Protein AF-A0A532EJI1-F1 (afdb_monomer_lite)

Foldseek 3Di:
DPPPVVVVCVVQVWDWDDDPVDPDIDTHHPPCPDDDDPVVVVVVVVVVVVVVCVVVVVPPPDD

Radius of gyration: 19.8 Å; chains: 1; bounding box: 48×28×42 Å

Sequence (63 aa):
MPKDMDAYKNKMELVETIDPEIDKPVFRRPGFEGIKTLGEIDERIATFIRKAREDKDLTRAEL

Structure (mmCIF, N/CA/C/O backbone):
data_AF-A0A532EJI1-F1
#
_entry.id   AF-A0A532EJI1-F1
#
loop_
_atom_site.group_PDB
_atom_site.id
_atom_site.type_symbol
_atom_site.label_atom_id
_atom_site.label_alt_id
_atom_site.label_comp_id
_atom_site.label_asym_id
_atom_site.label_entity_id
_atom_site.label_seq_id
_atom_site.pdbx_PDB_ins_code
_atom_site.Cartn_x
_atom_site.Cartn_y
_atom_site.Cartn_z
_atom_site.occupancy
_atom_site.B_iso_or_equiv
_atom_site.auth_seq_id
_atom_site.auth_comp_id
_atom_site.auth_asym_id
_atom_site.auth_atom_id
_atom_site.pdbx_PDB_model_num
ATOM 1 N N . MET A 1 1 ? 25.521 -18.752 -6.286 1.00 47.62 1 MET A N 1
ATOM 2 C CA . MET A 1 1 ? 24.701 -19.137 -7.455 1.00 47.62 1 MET A CA 1
ATOM 3 C C . MET A 1 1 ? 24.078 -17.872 -8.019 1.00 47.62 1 MET A C 1
ATOM 5 O O . MET A 1 1 ? 23.505 -17.138 -7.215 1.00 47.62 1 MET A O 1
ATOM 9 N N . PRO A 1 2 ? 24.177 -17.576 -9.326 1.00 51.75 2 PRO A N 1
ATOM 10 C CA . PRO A 1 2 ? 23.281 -16.598 -9.931 1.00 51.75 2 PRO A CA 1
ATOM 11 C C . PRO A 1 2 ? 21.864 -17.142 -9.731 1.00 51.75 2 PRO A C 1
ATOM 13 O O . PRO A 1 2 ? 21.580 -18.266 -10.142 1.00 51.75 2 PRO A O 1
ATOM 16 N N . LYS A 1 3 ? 21.008 -16.423 -8.998 1.00 68.75 3 LYS A N 1
ATOM 17 C CA . LYS A 1 3 ? 19.586 -16.771 -8.956 1.00 68.75 3 LYS A CA 1
ATOM 18 C C . LYS A 1 3 ? 19.066 -16.566 -10.371 1.00 68.75 3 LYS A C 1
ATOM 20 O O . LYS A 1 3 ? 19.260 -15.486 -10.921 1.00 68.75 3 LYS A O 1
ATOM 25 N N . ASP A 1 4 ? 18.452 -17.592 -10.945 1.00 88.31 4 ASP A N 1
ATOM 26 C CA . ASP A 1 4 ? 17.662 -17.431 -12.159 1.00 88.31 4 ASP A CA 1
ATOM 27 C C . ASP A 1 4 ? 16.537 -16.435 -11.844 1.00 88.31 4 ASP A C 1
ATOM 29 O O . ASP A 1 4 ? 15.567 -16.740 -11.142 1.00 88.31 4 ASP A O 1
ATOM 33 N N . MET A 1 5 ? 16.752 -15.191 -12.265 1.00 85.56 5 MET A N 1
ATOM 34 C CA . MET A 1 5 ? 15.861 -14.084 -11.955 1.00 85.56 5 MET A CA 1
ATOM 35 C C . MET A 1 5 ? 14.548 -14.211 -12.713 1.00 85.56 5 MET A C 1
ATOM 37 O O . MET A 1 5 ? 13.532 -13.738 -12.212 1.00 85.56 5 MET A O 1
ATOM 41 N N . ASP A 1 6 ? 14.538 -14.876 -13.865 1.00 88.81 6 ASP A N 1
AT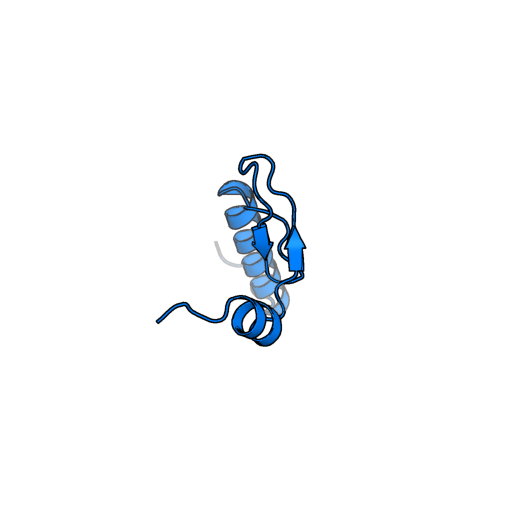OM 42 C CA . ASP A 1 6 ? 13.330 -15.052 -14.663 1.00 88.81 6 ASP A CA 1
ATOM 43 C C . ASP A 1 6 ? 12.461 -16.162 -14.074 1.00 88.81 6 ASP A C 1
ATOM 45 O O . ASP A 1 6 ? 11.259 -15.963 -13.884 1.00 88.81 6 ASP A O 1
ATOM 49 N N . ALA A 1 7 ? 13.068 -17.263 -13.618 1.00 91.56 7 ALA A N 1
ATOM 50 C CA . ALA A 1 7 ? 12.364 -18.256 -12.808 1.00 91.56 7 ALA A CA 1
ATOM 51 C C . ALA A 1 7 ? 11.771 -17.637 -11.530 1.00 91.56 7 ALA A C 1
ATOM 53 O O . ALA A 1 7 ? 10.646 -17.961 -11.145 1.00 91.56 7 ALA A O 1
ATOM 54 N N . TYR A 1 8 ? 12.494 -16.721 -10.877 1.00 90.06 8 TYR A N 1
ATOM 55 C CA . TYR A 1 8 ? 11.997 -16.036 -9.682 1.00 90.06 8 TYR A CA 1
ATOM 56 C C . TYR A 1 8 ? 10.838 -15.074 -9.982 1.00 90.06 8 TYR A C 1
ATOM 58 O O . TYR A 1 8 ? 9.834 -15.113 -9.268 1.00 90.06 8 TYR A O 1
ATOM 66 N N . LYS A 1 9 ? 10.945 -14.243 -11.030 1.00 91.75 9 LYS A N 1
ATOM 67 C CA . LYS A 1 9 ? 9.873 -13.327 -11.462 1.00 91.75 9 LYS A CA 1
ATOM 68 C C . LYS A 1 9 ? 8.597 -14.093 -11.786 1.00 91.75 9 LYS A C 1
ATOM 70 O O . LYS A 1 9 ? 7.547 -13.744 -11.260 1.00 91.75 9 LYS A O 1
ATOM 75 N N . ASN A 1 10 ? 8.714 -15.168 -12.566 1.00 91.75 10 ASN A N 1
ATOM 76 C CA . ASN A 1 10 ? 7.581 -16.007 -12.951 1.00 91.75 10 ASN A CA 1
ATOM 77 C C . ASN A 1 10 ? 6.952 -16.693 -11.736 1.00 91.75 10 ASN A C 1
ATOM 79 O O . ASN A 1 10 ? 5.742 -16.628 -11.550 1.00 91.75 10 ASN A O 1
ATOM 83 N N . LYS A 1 11 ? 7.768 -17.291 -10.856 1.00 93.94 11 LYS A N 1
ATOM 84 C CA . LYS A 1 11 ? 7.282 -17.944 -9.631 1.00 93.94 11 LYS A CA 1
ATOM 85 C C . LYS A 1 11 ? 6.528 -16.988 -8.702 1.00 93.94 11 LYS A C 1
ATOM 87 O O . LYS A 1 11 ? 5.633 -17.419 -7.983 1.00 93.94 11 LYS A O 1
ATOM 92 N N . MET A 1 12 ? 6.942 -15.726 -8.656 1.00 93.25 12 MET A N 1
ATOM 93 C CA . MET A 1 12 ? 6.360 -14.704 -7.784 1.00 93.25 12 MET A CA 1
ATOM 94 C C . MET A 1 12 ? 5.321 -13.827 -8.495 1.00 93.25 12 MET A C 1
ATOM 96 O O . MET A 1 12 ? 4.848 -12.870 -7.881 1.00 93.25 12 MET A O 1
ATOM 100 N N . GLU A 1 13 ? 4.997 -14.140 -9.756 1.00 94.81 13 GLU A N 1
ATOM 101 C CA . GLU A 1 13 ? 4.057 -13.399 -10.608 1.00 94.81 13 GLU A CA 1
ATOM 102 C C . GLU A 1 13 ? 4.369 -11.896 -10.666 1.00 94.81 13 GLU A C 1
ATOM 104 O O . GLU A 1 13 ? 3.477 -11.052 -10.626 1.00 94.81 13 GLU A O 1
ATOM 109 N N . LEU A 1 14 ? 5.656 -11.538 -10.702 1.00 94.88 14 LEU A N 1
ATOM 110 C CA . LEU A 1 14 ? 6.064 -10.138 -10.695 1.00 94.88 14 LEU A CA 1
ATOM 111 C C . LEU A 1 14 ? 5.883 -9.513 -12.077 1.00 94.88 14 LEU A C 1
ATOM 113 O O . LEU A 1 14 ? 6.314 -10.069 -13.085 1.00 94.88 14 LEU A O 1
ATOM 117 N N . VAL A 1 15 ? 5.326 -8.310 -12.095 1.00 93.00 15 VAL A N 1
ATOM 118 C CA . VAL A 1 15 ? 5.169 -7.476 -13.281 1.00 93.00 15 VAL A CA 1
ATOM 119 C C . VAL A 1 15 ? 6.217 -6.375 -13.290 1.00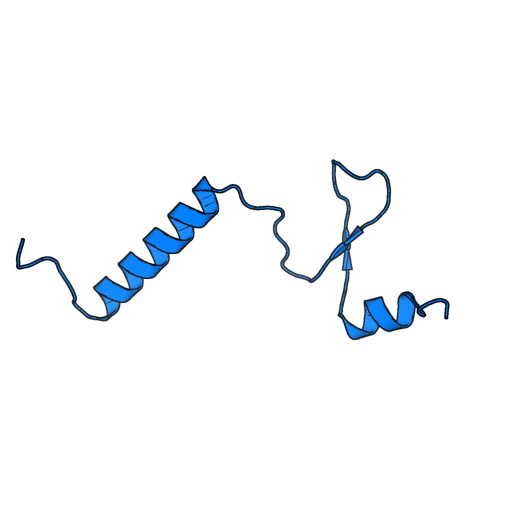 93.00 15 VAL A C 1
ATOM 121 O O . VAL A 1 15 ? 6.573 -5.822 -12.247 1.00 93.00 15 VAL A O 1
ATOM 124 N N . GLU A 1 16 ? 6.734 -6.068 -14.472 1.00 92.12 16 GLU A N 1
ATOM 125 C CA . GLU A 1 16 ? 7.635 -4.939 -14.663 1.00 92.12 16 GLU A CA 1
ATOM 126 C C . GLU A 1 16 ? 6.873 -3.624 -14.467 1.00 92.12 16 GLU A C 1
ATOM 128 O O . GLU A 1 16 ? 5.759 -3.446 -14.958 1.00 92.12 16 GLU A O 1
ATOM 133 N N . THR A 1 17 ? 7.462 -2.709 -13.705 1.00 90.38 17 THR A N 1
ATOM 134 C CA . THR A 1 17 ? 6.884 -1.412 -13.357 1.00 90.38 17 THR A CA 1
ATOM 135 C C . THR A 1 17 ? 7.961 -0.335 -13.378 1.00 90.38 17 THR A C 1
ATOM 137 O O . THR A 1 17 ? 9.142 -0.612 -13.150 1.00 90.38 17 THR A O 1
ATOM 140 N N . ILE A 1 18 ? 7.538 0.903 -13.619 1.00 87.12 18 ILE A N 1
ATOM 141 C CA . ILE A 1 18 ? 8.403 2.083 -13.574 1.00 87.12 18 ILE A CA 1
ATOM 142 C C . ILE A 1 18 ? 8.297 2.690 -12.174 1.00 87.12 18 ILE A C 1
ATOM 144 O O . ILE A 1 18 ? 7.202 2.799 -11.619 1.00 87.12 18 ILE A O 1
ATOM 148 N N . ASP A 1 19 ? 9.430 3.050 -11.583 1.00 83.69 19 ASP A N 1
ATOM 149 C CA . ASP A 1 19 ? 9.491 3.806 -10.336 1.00 83.69 19 ASP A CA 1
ATOM 150 C C . ASP A 1 19 ? 10.124 5.175 -10.626 1.00 83.69 19 ASP A C 1
ATOM 152 O O . ASP A 1 19 ? 11.196 5.213 -11.226 1.00 83.69 19 ASP A O 1
ATOM 156 N N . PRO A 1 20 ? 9.487 6.296 -10.247 1.00 85.19 20 PRO A N 1
ATOM 157 C CA . PRO A 1 20 ? 10.029 7.629 -10.507 1.00 85.19 20 PRO A CA 1
ATOM 158 C C . PRO A 1 20 ? 11.370 7.908 -9.804 1.00 85.19 20 PRO A C 1
ATOM 160 O O . PRO A 1 20 ? 12.096 8.801 -10.231 1.00 85.19 20 PRO A O 1
ATOM 163 N N . GLU A 1 21 ? 11.712 7.167 -8.749 1.00 86.62 21 GLU A N 1
ATOM 164 C CA . GLU A 1 21 ? 12.965 7.298 -7.998 1.00 86.62 21 GLU A CA 1
ATOM 165 C C . GLU A 1 21 ? 14.070 6.354 -8.507 1.00 86.62 21 GLU A C 1
ATOM 167 O O . GLU A 1 21 ? 15.227 6.476 -8.099 1.00 86.62 21 GLU A O 1
ATOM 172 N N . ILE A 1 22 ? 13.743 5.405 -9.398 1.00 87.12 22 ILE A N 1
ATOM 173 C CA . ILE A 1 22 ? 14.675 4.383 -9.889 1.00 87.12 22 ILE A CA 1
ATOM 174 C C . ILE A 1 22 ? 14.682 4.378 -11.420 1.00 87.12 22 ILE A C 1
ATOM 176 O O . ILE A 1 22 ? 13.733 3.958 -12.068 1.00 87.12 22 ILE A O 1
ATOM 180 N N . ASP A 1 23 ? 15.827 4.730 -12.003 1.00 87.00 23 ASP A N 1
ATOM 181 C CA . ASP A 1 23 ? 16.046 4.770 -13.461 1.00 87.00 23 ASP A CA 1
ATOM 182 C C . ASP A 1 23 ? 16.014 3.380 -14.146 1.00 87.00 23 ASP A C 1
ATOM 184 O O . ASP A 1 23 ? 16.015 3.247 -15.365 1.00 87.00 23 ASP A O 1
ATOM 188 N N . LYS A 1 24 ? 15.982 2.298 -13.360 1.00 88.75 24 LYS A N 1
ATOM 189 C CA . LYS A 1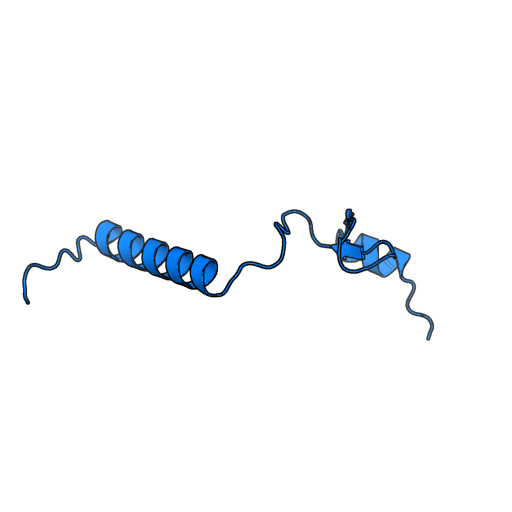 24 ? 15.934 0.910 -13.843 1.00 88.75 24 LYS A CA 1
ATOM 190 C C . LYS A 1 24 ? 14.543 0.306 -13.644 1.00 88.75 24 LYS A C 1
ATOM 192 O O . LYS A 1 24 ? 13.915 0.587 -12.625 1.00 88.75 24 LYS A O 1
ATOM 197 N N . PRO A 1 25 ? 14.103 -0.613 -14.524 1.00 86.62 25 PRO A N 1
ATOM 198 C CA . PRO A 1 25 ? 12.843 -1.316 -14.334 1.00 86.62 25 PRO A CA 1
ATOM 199 C C . PRO A 1 25 ? 12.783 -2.079 -13.011 1.00 86.62 25 PRO A C 1
ATOM 201 O O . PRO A 1 25 ? 13.728 -2.782 -12.633 1.00 86.62 25 PRO A O 1
ATOM 204 N N . VAL A 1 26 ? 11.647 -1.969 -12.322 1.00 91.06 26 VAL A N 1
ATOM 205 C CA . VAL A 1 26 ? 11.414 -2.600 -11.020 1.00 91.06 26 VAL A CA 1
ATOM 206 C C . VAL A 1 26 ? 10.300 -3.627 -11.151 1.00 91.06 26 VAL A C 1
ATOM 208 O O . VAL A 1 26 ? 9.237 -3.340 -11.692 1.00 91.06 26 VAL A O 1
ATOM 211 N N . PHE A 1 27 ? 10.512 -4.832 -10.629 1.00 92.50 27 PHE A N 1
ATOM 212 C CA . PHE A 1 27 ? 9.524 -5.909 -10.693 1.00 9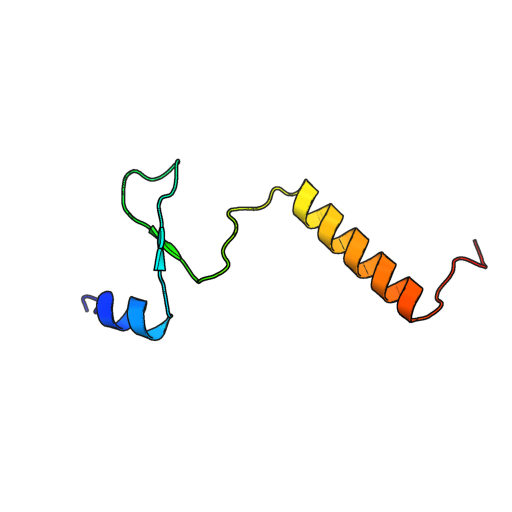2.50 27 PHE A CA 1
ATOM 213 C C . PHE A 1 27 ? 8.698 -5.945 -9.406 1.00 92.50 27 PHE A C 1
ATOM 215 O O . PHE A 1 27 ? 9.251 -6.096 -8.315 1.00 92.50 27 PHE A O 1
ATOM 222 N N . ARG A 1 28 ? 7.376 -5.809 -9.522 1.00 92.38 28 ARG A N 1
ATOM 223 C CA . ARG A 1 28 ? 6.446 -5.700 -8.390 1.00 92.38 28 ARG A CA 1
ATOM 224 C C . ARG A 1 28 ? 5.316 -6.706 -8.490 1.00 92.38 28 ARG A C 1
ATOM 226 O O . ARG A 1 28 ? 5.010 -7.196 -9.566 1.00 92.38 28 ARG A O 1
ATOM 233 N N . ARG A 1 29 ? 4.672 -7.007 -7.363 1.00 93.44 29 ARG A N 1
ATOM 234 C CA . ARG A 1 29 ? 3.446 -7.810 -7.391 1.00 93.44 29 ARG A CA 1
ATOM 235 C C . ARG A 1 29 ? 2.293 -7.008 -8.013 1.00 93.44 29 ARG A C 1
ATOM 237 O O . ARG A 1 29 ? 2.223 -5.796 -7.781 1.00 93.44 29 ARG A O 1
ATOM 244 N N . PRO A 1 30 ? 1.372 -7.666 -8.735 1.00 92.38 30 PRO A N 1
ATOM 245 C CA . PRO A 1 30 ? 0.124 -7.057 -9.168 1.00 92.38 30 PRO A CA 1
ATOM 246 C C . PRO A 1 30 ? -0.628 -6.447 -7.979 1.00 92.38 30 PRO A C 1
ATOM 248 O O . PRO A 1 30 ? -0.636 -7.012 -6.884 1.00 92.38 30 PRO A O 1
ATOM 251 N N . GLY A 1 31 ? -1.242 -5.282 -8.186 1.00 87.75 31 GLY A N 1
ATOM 252 C CA . GLY A 1 31 ? -1.976 -4.566 -7.137 1.00 87.75 31 GLY A CA 1
ATOM 253 C C . GLY A 1 31 ? -1.109 -3.725 -6.194 1.00 87.75 31 GLY A C 1
ATOM 254 O O . GLY A 1 31 ? -1.622 -3.192 -5.214 1.00 87.75 31 GLY A O 1
ATOM 255 N N . PHE A 1 32 ? 0.192 -3.573 -6.463 1.00 89.00 32 PHE A N 1
ATOM 256 C CA . PHE A 1 32 ? 0.993 -2.571 -5.764 1.00 89.00 32 PHE A CA 1
ATOM 257 C C . PHE A 1 32 ? 0.643 -1.161 -6.256 1.00 89.00 32 PHE A C 1
ATOM 259 O O . PHE A 1 32 ? 0.983 -0.779 -7.372 1.00 89.00 32 PHE A O 1
ATOM 266 N N . GLU A 1 33 ? 0.000 -0.373 -5.401 1.00 85.38 33 GLU A N 1
ATOM 267 C CA . GLU A 1 33 ? -0.453 0.994 -5.699 1.00 85.38 33 GLU A CA 1
ATOM 268 C C . GLU A 1 33 ? 0.542 2.078 -5.247 1.00 85.38 33 GLU A C 1
ATOM 270 O O . GLU A 1 33 ? 0.140 3.189 -4.895 1.00 85.38 33 GLU A O 1
ATOM 275 N N . GLY A 1 34 ? 1.833 1.750 -5.189 1.00 86.38 34 GLY A N 1
ATOM 276 C CA . GLY A 1 34 ? 2.853 2.650 -4.656 1.00 86.38 34 GLY A CA 1
ATOM 277 C C . GLY A 1 34 ? 3.039 2.542 -3.142 1.00 86.38 34 GLY A C 1
ATOM 278 O O . GLY A 1 34 ? 2.349 1.795 -2.441 1.00 86.38 34 GLY A O 1
ATOM 279 N N . ILE A 1 35 ? 4.019 3.291 -2.637 1.00 86.12 35 ILE A N 1
ATOM 280 C CA . ILE A 1 35 ? 4.249 3.439 -1.200 1.00 86.12 35 ILE A CA 1
ATOM 281 C C . ILE A 1 35 ? 3.177 4.384 -0.657 1.00 86.12 35 ILE A C 1
ATOM 283 O O . ILE A 1 35 ? 3.041 5.506 -1.134 1.00 86.12 35 ILE A O 1
ATOM 287 N N . LYS A 1 36 ? 2.420 3.925 0.340 1.00 89.38 36 LYS A N 1
ATOM 288 C CA . LYS A 1 36 ? 1.456 4.768 1.052 1.00 89.38 36 LYS A CA 1
ATOM 289 C C . LYS A 1 36 ? 2.176 5.572 2.132 1.00 89.38 36 LYS A C 1
ATOM 291 O O . LYS A 1 36 ? 3.076 5.062 2.803 1.00 89.38 36 LYS A O 1
ATOM 296 N N . THR A 1 37 ? 1.766 6.816 2.311 1.00 93.31 37 THR A N 1
ATOM 297 C CA . THR A 1 37 ? 2.211 7.676 3.408 1.00 93.31 37 THR A CA 1
ATOM 298 C C . THR A 1 37 ? 1.716 7.147 4.756 1.00 93.31 37 THR A C 1
ATOM 300 O O . THR A 1 37 ? 0.750 6.386 4.833 1.00 93.31 37 THR A O 1
ATOM 303 N N . LEU A 1 38 ? 2.346 7.585 5.852 1.00 94.19 38 LEU A N 1
ATOM 304 C CA . LEU A 1 38 ? 1.884 7.235 7.201 1.00 94.19 38 LEU A CA 1
ATOM 305 C C . LEU A 1 38 ? 0.434 7.681 7.452 1.00 94.19 38 LEU A C 1
ATOM 307 O O . LEU A 1 38 ? -0.314 6.947 8.090 1.00 94.19 38 LEU A O 1
ATOM 311 N N . GLY A 1 39 ? 0.027 8.836 6.913 1.00 96.69 39 GLY A N 1
ATOM 312 C CA . GLY A 1 39 ? -1.342 9.346 7.042 1.00 96.69 39 GLY A CA 1
ATOM 313 C C . GLY A 1 39 ? -2.378 8.464 6.342 1.00 96.69 39 GLY A C 1
ATOM 314 O O . GLY A 1 39 ? -3.390 8.121 6.944 1.00 96.69 39 GLY A O 1
ATOM 315 N N . GLU A 1 40 ? -2.103 8.021 5.112 1.00 95.88 40 GLU A N 1
ATOM 316 C CA . GLU A 1 40 ? -2.995 7.101 4.385 1.00 95.88 40 GLU A CA 1
ATOM 317 C C . GLU A 1 40 ? -3.127 5.743 5.090 1.00 95.88 40 GLU A C 1
ATOM 319 O O . GLU A 1 40 ? -4.195 5.127 5.088 1.00 95.88 40 GLU A O 1
ATOM 324 N N . ILE A 1 41 ? -2.038 5.258 5.696 1.00 95.44 41 ILE A N 1
ATOM 325 C CA . ILE A 1 41 ? -2.056 4.015 6.474 1.00 95.44 41 ILE A CA 1
ATOM 326 C C . ILE A 1 41 ? -2.934 4.186 7.718 1.00 95.44 41 ILE A C 1
ATOM 328 O O . ILE A 1 41 ? -3.781 3.329 7.980 1.00 95.44 41 ILE A O 1
ATOM 332 N N . ASP A 1 42 ? -2.760 5.286 8.453 1.00 97.56 42 ASP A N 1
ATOM 333 C CA . ASP A 1 42 ? -3.540 5.583 9.656 1.00 97.56 42 ASP A CA 1
ATOM 334 C C . ASP A 1 42 ? -5.038 5.710 9.340 1.00 97.56 42 ASP A C 1
ATOM 336 O O . ASP A 1 42 ? -5.868 5.047 9.965 1.00 97.56 42 ASP A O 1
ATOM 340 N N . GLU A 1 43 ? -5.395 6.448 8.285 1.00 97.31 43 GLU A N 1
ATOM 341 C CA . GLU A 1 43 ? -6.782 6.598 7.834 1.00 97.31 43 GLU A CA 1
ATOM 342 C C . GLU A 1 43 ? -7.418 5.253 7.452 1.00 97.31 43 GLU A C 1
ATOM 344 O O . GLU A 1 43 ? -8.569 4.964 7.810 1.00 97.31 43 GLU A O 1
ATOM 349 N N . ARG A 1 44 ? -6.666 4.388 6.761 1.00 95.50 44 ARG A N 1
ATOM 350 C CA . ARG A 1 44 ? -7.139 3.052 6.379 1.00 95.50 44 ARG A CA 1
ATOM 351 C C . ARG A 1 44 ? -7.399 2.176 7.603 1.00 95.50 44 ARG A C 1
ATOM 353 O O . ARG A 1 44 ? -8.416 1.479 7.643 1.00 95.50 44 ARG A O 1
ATOM 360 N N . ILE A 1 45 ? -6.515 2.219 8.600 1.00 96.44 45 ILE A N 1
ATOM 361 C CA . ILE A 1 45 ? -6.677 1.486 9.863 1.00 96.44 45 ILE A CA 1
ATOM 362 C C . ILE A 1 45 ? -7.882 2.027 10.640 1.00 96.44 45 ILE A C 1
ATOM 364 O O . ILE A 1 45 ? -8.742 1.247 11.054 1.00 96.44 45 ILE A O 1
ATOM 368 N N . ALA A 1 46 ? -7.991 3.348 10.792 1.00 96.38 46 ALA A N 1
ATOM 369 C CA . ALA A 1 46 ? -9.105 3.991 11.481 1.00 96.38 46 ALA A CA 1
ATOM 370 C C . ALA A 1 46 ? -10.452 3.635 10.832 1.00 96.38 46 ALA A C 1
ATOM 372 O O . ALA A 1 46 ? -11.399 3.254 11.526 1.00 96.38 46 ALA A O 1
ATOM 373 N N . THR A 1 47 ? -10.520 3.674 9.499 1.00 96.62 47 THR A N 1
ATOM 374 C CA . THR A 1 47 ? -11.711 3.298 8.726 1.00 96.62 47 THR A CA 1
ATOM 375 C C . THR A 1 47 ? -12.077 1.831 8.927 1.00 96.62 47 THR A C 1
ATOM 377 O O . THR A 1 47 ? -13.245 1.519 9.165 1.00 96.62 47 THR A O 1
ATOM 380 N N . PHE A 1 48 ? -11.091 0.931 8.880 1.00 96.12 48 PHE A N 1
ATOM 381 C CA . PHE A 1 48 ? -11.304 -0.495 9.123 1.00 96.12 48 PHE A CA 1
ATOM 382 C C . PHE A 1 48 ? -11.854 -0.760 10.530 1.00 96.12 48 PHE A C 1
ATOM 384 O O . PHE A 1 48 ? -12.845 -1.475 10.678 1.00 96.12 48 PHE A O 1
ATOM 391 N N . ILE A 1 49 ? -11.258 -0.153 11.562 1.00 94.75 49 ILE A N 1
ATOM 392 C CA . ILE A 1 49 ? -11.698 -0.317 12.954 1.00 94.75 49 ILE A CA 1
ATOM 393 C C . ILE A 1 49 ? -13.106 0.246 13.150 1.00 94.75 49 ILE A C 1
ATOM 395 O O . ILE A 1 49 ? -13.922 -0.388 13.818 1.00 94.75 49 ILE A O 1
ATOM 399 N N . ARG A 1 50 ? -13.407 1.418 12.576 1.00 92.94 50 ARG A N 1
ATOM 400 C CA . ARG A 1 50 ? -14.749 2.010 12.639 1.00 92.94 50 ARG A CA 1
ATOM 401 C C . ARG A 1 50 ? -15.784 1.062 12.040 1.00 92.94 50 ARG A C 1
ATOM 403 O O . ARG A 1 50 ? -16.737 0.723 12.731 1.00 92.94 50 ARG A O 1
ATOM 410 N N . LYS A 1 51 ? -15.547 0.569 10.822 1.00 93.62 51 LYS A N 1
ATOM 411 C CA . LYS A 1 51 ? -16.451 -0.382 10.167 1.00 93.62 51 LYS A CA 1
ATOM 412 C C . LYS A 1 51 ? -16.634 -1.656 10.996 1.00 93.62 51 LYS A C 1
ATOM 414 O O . LYS A 1 51 ? -17.752 -2.084 11.226 1.00 93.62 51 LYS A O 1
ATOM 419 N N . ALA A 1 52 ? -15.549 -2.217 11.532 1.00 93.38 52 ALA A N 1
ATOM 420 C CA . ALA A 1 52 ? -15.622 -3.407 12.379 1.00 93.38 52 ALA A CA 1
ATOM 421 C C . ALA A 1 52 ? -16.401 -3.186 13.692 1.00 93.38 52 ALA A C 1
ATOM 423 O O . ALA A 1 52 ? -16.916 -4.149 14.260 1.00 93.38 52 ALA A O 1
ATOM 424 N N . ARG A 1 53 ? -16.464 -1.947 14.20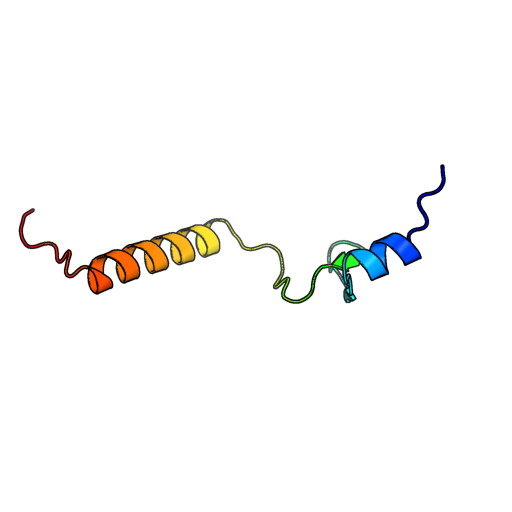3 1.00 90.00 53 ARG A N 1
ATOM 425 C CA . ARG A 1 53 ? -17.314 -1.579 15.349 1.00 90.00 53 ARG A CA 1
ATOM 426 C C . ARG A 1 53 ? -18.776 -1.460 14.939 1.00 90.00 53 ARG A C 1
ATOM 428 O O . ARG A 1 53 ? -19.623 -2.027 15.620 1.00 90.00 53 ARG A O 1
ATOM 435 N N . GLU A 1 54 ? -19.044 -0.764 13.838 1.00 90.31 54 GLU A N 1
ATOM 436 C CA . GLU A 1 54 ? -20.386 -0.612 13.261 1.00 90.31 54 GLU A CA 1
ATOM 437 C C . GLU A 1 54 ? -21.010 -1.981 12.949 1.00 90.31 54 GLU A C 1
ATOM 439 O O . GLU A 1 54 ? -22.120 -2.258 13.389 1.00 90.31 54 GLU A O 1
ATOM 444 N N . ASP A 1 55 ? -20.255 -2.885 12.318 1.00 91.44 55 ASP A N 1
ATOM 445 C CA . ASP A 1 55 ? -20.691 -4.253 11.989 1.00 91.44 55 ASP A CA 1
ATOM 446 C C . ASP A 1 55 ? -21.032 -5.099 13.234 1.00 91.44 55 ASP A C 1
ATOM 448 O O . ASP A 1 55 ? -21.727 -6.111 13.134 1.00 91.44 55 ASP A O 1
ATOM 452 N N . LYS A 1 56 ? -20.526 -4.715 14.412 1.00 90.31 56 LYS A N 1
ATOM 453 C CA . LYS A 1 56 ? -20.765 -5.394 15.696 1.00 90.31 56 LYS A CA 1
ATOM 454 C C . LYS A 1 56 ? -21.772 -4.666 16.587 1.00 90.31 56 LYS A C 1
ATOM 456 O O . LYS A 1 56 ? -21.906 -5.043 17.748 1.00 90.31 56 LYS A O 1
ATOM 461 N N . ASP A 1 57 ? -22.417 -3.620 16.070 1.00 85.88 57 ASP A N 1
ATOM 462 C CA . ASP A 1 57 ? -23.300 -2.721 16.821 1.00 85.88 57 ASP A CA 1
ATOM 463 C C . ASP A 1 57 ? -22.650 -2.175 18.107 1.00 85.88 57 ASP A C 1
ATOM 465 O O . ASP A 1 57 ? -23.290 -1.882 19.115 1.00 85.88 57 ASP A O 1
ATOM 469 N N . LEU A 1 58 ? -21.321 -2.015 18.072 1.00 80.62 58 LEU A N 1
ATOM 470 C CA . LEU A 1 58 ? -20.543 -1.394 19.139 1.00 80.62 58 LEU A CA 1
ATOM 471 C C . LEU A 1 58 ? -20.625 0.124 18.971 1.00 80.62 58 LEU A C 1
ATOM 473 O O . LEU A 1 58 ? -19.618 0.804 18.749 1.00 80.62 58 LEU A O 1
ATOM 477 N N . THR A 1 59 ? -21.845 0.657 19.001 1.00 70.38 59 THR A N 1
ATOM 478 C CA . THR A 1 59 ? -22.050 2.099 19.052 1.00 70.38 59 THR A CA 1
ATOM 479 C C . THR A 1 59 ? -21.747 2.600 20.462 1.00 70.38 59 THR A C 1
ATOM 481 O O . THR A 1 59 ? -21.918 1.911 21.466 1.00 70.38 59 THR A O 1
ATOM 484 N N . ARG A 1 60 ? -21.180 3.804 20.526 1.00 60.97 60 ARG A N 1
ATOM 485 C CA . ARG A 1 60 ? -20.647 4.445 21.732 1.00 60.97 60 ARG A CA 1
ATOM 486 C C . ARG A 1 60 ? -21.801 4.936 22.617 1.00 60.97 60 ARG A C 1
ATOM 488 O O . ARG A 1 60 ? -22.028 6.136 22.703 1.00 60.97 60 ARG A O 1
ATOM 495 N N . ALA A 1 61 ? -22.540 4.009 23.222 1.00 56.00 61 ALA A N 1
ATOM 496 C CA . ALA A 1 61 ? -23.625 4.320 24.149 1.00 56.00 61 ALA A CA 1
ATOM 497 C C . ALA A 1 61 ? -23.141 4.627 25.580 1.00 56.00 61 ALA A C 1
ATOM 499 O O . ALA A 1 61 ? -23.940 5.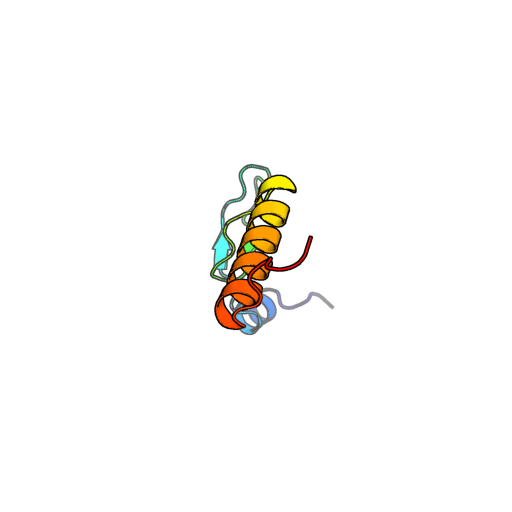078 26.389 1.00 56.00 61 ALA A O 1
ATOM 500 N N . GLU A 1 62 ? -21.857 4.437 25.904 1.00 51.50 62 GLU A N 1
ATOM 501 C CA . GLU A 1 62 ? -21.350 4.646 27.271 1.00 51.50 62 GLU A CA 1
ATOM 502 C C . GLU A 1 62 ? -19.943 5.268 27.274 1.00 51.50 62 GLU A C 1
ATOM 504 O O . GLU A 1 62 ? -18.941 4.603 27.541 1.00 51.50 62 GLU A O 1
ATOM 509 N N . LEU A 1 63 ? -19.852 6.560 26.949 1.00 48.25 63 LEU A N 1
ATOM 510 C CA . LEU A 1 63 ? -18.801 7.418 27.506 1.00 48.25 63 LEU A CA 1
ATOM 511 C C . LEU A 1 63 ? -19.418 8.479 28.403 1.00 48.25 63 LEU A C 1
ATOM 513 O O . LEU A 1 63 ? -20.478 9.008 28.004 1.00 48.25 63 LEU A O 1
#

pLDDT: mean 86.79, std 12.34, range [47.62, 97.56]

Secondary structure (DSSP, 8-state):
----HHHHHHHTTPEEEEETTEEEEEEE-TT---PPPHHHHHHHHHHHHHHHHHTTT------